Protein AF-A0A1Q3S4P9-F1 (afdb_monomer_lite)

Foldseek 3Di:
DDFDADPLRFTQWDWDADPVPRDIDTLDGFDADPLRHTDPDPPQPDWDWDQDPVRPHTDTDGDRDPSPDPHHDPDQQGGSRFGFDCPVPQRWTDPPVDTARSVVSD

Sequence (106 aa):
MFHYTDHLGNIRLSYTENSFTGEATIMEENHYYPFGLKHKAYNTQGYTFVLPMDGTPGYNVPQLMQEDEMNPNPYNYKYNGKELQEELGLNLYDYGARNYDAAIGR

Structure (mmCIF, N/CA/C/O backbone):
data_AF-A0A1Q3S4P9-F1
#
_entry.id   AF-A0A1Q3S4P9-F1
#
loop_
_atom_site.group_PDB
_atom_site.id
_atom_site.type_symbol
_atom_site.label_atom_id
_atom_site.label_alt_id
_atom_site.label_comp_id
_atom_site.label_asym_id
_atom_site.label_entity_id
_atom_site.label_seq_id
_atom_site.pdbx_PDB_ins_code
_atom_site.Cartn_x
_atom_site.Cartn_y
_atom_site.Cartn_z
_atom_site.occupancy
_atom_site.B_iso_or_equiv
_atom_site.auth_seq_id
_atom_site.auth_comp_id
_atom_site.auth_asym_id
_atom_site.auth_atom_id
_atom_site.pdbx_PDB_model_num
ATOM 1 N N . MET A 1 1 ? -10.914 -6.301 12.226 1.00 84.69 1 MET A N 1
ATOM 2 C CA . MET A 1 1 ? -10.206 -5.584 11.150 1.00 84.69 1 MET A CA 1
ATOM 3 C C . MET A 1 1 ? -10.913 -5.864 9.839 1.00 84.69 1 MET A C 1
ATOM 5 O O . MET A 1 1 ? -11.289 -7.007 9.609 1.00 84.69 1 MET A O 1
ATOM 9 N N . PHE A 1 2 ? -11.123 -4.835 9.024 1.00 91.44 2 PHE A N 1
ATOM 10 C CA . PHE A 1 2 ? -11.821 -4.932 7.747 1.00 91.44 2 PHE A CA 1
ATOM 11 C C . PHE A 1 2 ? -11.023 -4.225 6.651 1.00 91.44 2 PHE A C 1
ATOM 13 O O . PHE A 1 2 ? -10.290 -3.269 6.923 1.00 91.44 2 PHE A O 1
ATOM 20 N N . HIS A 1 3 ? -11.185 -4.696 5.414 1.00 93.88 3 HIS A N 1
ATOM 21 C CA . HIS A 1 3 ? -10.486 -4.170 4.246 1.00 93.88 3 HIS A CA 1
ATOM 22 C C . HIS A 1 3 ? -11.482 -3.787 3.161 1.00 93.88 3 HIS A C 1
ATOM 24 O O . HIS A 1 3 ? -12.401 -4.544 2.849 1.00 93.88 3 HIS A O 1
ATOM 30 N N . TYR A 1 4 ? -11.251 -2.629 2.557 1.00 94.81 4 TYR A N 1
ATOM 31 C CA . TYR A 1 4 ? -11.926 -2.209 1.343 1.00 94.81 4 TYR A CA 1
ATOM 32 C C . TYR A 1 4 ? -11.002 -2.443 0.150 1.00 94.81 4 TYR A C 1
ATOM 34 O O . TYR A 1 4 ? -9.911 -1.867 0.070 1.00 94.81 4 TYR A O 1
ATOM 42 N N . THR A 1 5 ? -11.443 -3.303 -0.765 1.00 96.44 5 THR A N 1
ATOM 43 C CA . THR A 1 5 ? -10.718 -3.651 -1.985 1.00 96.44 5 THR A CA 1
ATOM 44 C C . THR A 1 5 ? -11.324 -2.976 -3.208 1.00 96.44 5 THR A C 1
ATOM 46 O O . THR A 1 5 ? -12.528 -2.726 -3.269 1.00 96.44 5 THR A O 1
ATOM 49 N N . ASP A 1 6 ? -10.489 -2.683 -4.203 1.00 95.12 6 ASP A N 1
ATOM 50 C CA . ASP A 1 6 ? -10.966 -2.291 -5.528 1.00 95.12 6 ASP A CA 1
ATOM 51 C C . ASP A 1 6 ? -11.280 -3.512 -6.419 1.00 95.12 6 ASP A C 1
ATOM 53 O O . ASP A 1 6 ? -11.149 -4.670 -6.019 1.00 95.12 6 ASP A O 1
ATOM 57 N N . HIS A 1 7 ? -11.699 -3.243 -7.659 1.00 95.06 7 HIS A N 1
ATOM 58 C CA . HIS A 1 7 ? -12.077 -4.255 -8.650 1.00 95.06 7 HIS A CA 1
ATOM 59 C C . HIS A 1 7 ? -10.929 -5.173 -9.111 1.00 95.06 7 HIS A C 1
ATOM 61 O O . HIS A 1 7 ? -11.199 -6.218 -9.698 1.00 95.06 7 HIS A O 1
ATOM 67 N N . LEU A 1 8 ? -9.669 -4.799 -8.864 1.00 94.75 8 LEU A N 1
ATOM 68 C CA . LEU A 1 8 ? -8.486 -5.616 -9.157 1.00 94.75 8 LEU A CA 1
ATOM 69 C C . LEU A 1 8 ? -8.027 -6.414 -7.928 1.00 94.75 8 LEU A C 1
ATOM 71 O O . LEU A 1 8 ? -7.099 -7.215 -8.014 1.00 94.75 8 LEU A O 1
ATOM 75 N N . GLY A 1 9 ? -8.686 -6.218 -6.783 1.00 95.12 9 GLY A N 1
ATOM 76 C CA . GLY A 1 9 ? -8.322 -6.843 -5.519 1.00 95.12 9 GLY A CA 1
ATOM 77 C C . GLY A 1 9 ? -7.238 -6.087 -4.753 1.00 95.12 9 GLY A C 1
ATOM 78 O O . GLY A 1 9 ? -6.685 -6.639 -3.805 1.00 95.12 9 GLY A O 1
ATOM 79 N N . ASN A 1 10 ? -6.925 -4.840 -5.121 1.00 96.00 10 ASN A N 1
ATOM 80 C CA . ASN A 1 10 ? -6.005 -4.020 -4.337 1.00 96.00 10 ASN A CA 1
ATOM 81 C C . ASN A 1 10 ? -6.696 -3.549 -3.065 1.00 96.00 10 ASN A C 1
ATOM 83 O O . ASN A 1 10 ? -7.801 -3.009 -3.129 1.00 96.00 10 ASN A O 1
ATOM 87 N N . ILE A 1 11 ? -6.032 -3.666 -1.921 1.00 94.94 11 ILE A N 1
ATOM 88 C CA . ILE A 1 11 ? -6.550 -3.114 -0.666 1.00 94.94 11 ILE A CA 1
ATOM 89 C C . ILE A 1 11 ? -6.306 -1.618 -0.644 1.00 94.94 11 ILE A C 1
ATOM 91 O O . ILE A 1 11 ? -5.162 -1.191 -0.624 1.00 94.94 11 ILE A O 1
ATOM 95 N N . ARG A 1 12 ? -7.373 -0.819 -0.633 1.00 93.94 12 ARG A N 1
ATOM 96 C CA . ARG A 1 12 ? -7.303 0.651 -0.688 1.00 93.94 12 ARG A CA 1
ATOM 97 C C . ARG A 1 12 ? -7.426 1.294 0.687 1.00 93.94 12 ARG A C 1
ATOM 99 O O . ARG A 1 12 ? -6.863 2.358 0.917 1.00 93.94 12 ARG A O 1
ATOM 106 N N . LEU A 1 13 ? -8.144 0.645 1.596 1.00 90.94 13 LEU A N 1
ATOM 107 C CA . LEU A 1 13 ? -8.349 1.124 2.956 1.00 90.94 13 LEU A CA 1
ATOM 108 C C . LEU A 1 13 ? -8.431 -0.066 3.908 1.00 90.94 13 LEU A C 1
ATOM 110 O O . LEU A 1 13 ? -9.169 -1.020 3.655 1.00 90.94 13 LEU A O 1
ATOM 114 N N . SER A 1 14 ? -7.707 0.024 5.015 1.00 90.38 14 SER A N 1
ATOM 115 C CA . SER A 1 14 ? -7.805 -0.889 6.148 1.00 90.38 14 SER A CA 1
ATOM 116 C C . SER A 1 14 ? -8.305 -0.115 7.358 1.00 90.38 14 SER A C 1
ATOM 118 O O . SER A 1 14 ? -7.764 0.939 7.695 1.00 90.38 14 SER A O 1
ATOM 120 N N . TYR A 1 15 ? -9.334 -0.632 8.020 1.00 88.50 15 TYR A N 1
ATOM 121 C CA . TYR A 1 15 ? -9.947 0.022 9.171 1.00 88.50 15 TYR A CA 1
ATOM 122 C C . TYR A 1 15 ? -10.329 -0.989 10.254 1.00 88.50 15 TYR A C 1
ATOM 124 O O . TYR A 1 15 ? -10.543 -2.182 10.008 1.00 88.50 15 TYR A O 1
ATOM 132 N N . THR A 1 16 ? -10.399 -0.502 11.485 1.00 88.88 16 THR A N 1
ATOM 133 C CA . THR A 1 16 ? -10.832 -1.273 12.648 1.00 88.88 16 THR A CA 1
ATOM 134 C C . THR A 1 16 ? -11.809 -0.459 13.473 1.00 88.88 16 THR A C 1
ATOM 136 O O . THR A 1 16 ? -11.892 0.753 13.334 1.00 88.88 16 THR A O 1
ATOM 139 N N . GLU A 1 17 ? -12.559 -1.127 14.330 1.00 89.94 17 GLU A N 1
ATOM 140 C CA . GLU A 1 17 ? -13.404 -0.461 15.309 1.00 89.94 17 GLU A CA 1
ATOM 141 C C . GLU A 1 17 ? -12.575 -0.103 16.547 1.00 89.94 17 GLU A C 1
ATOM 143 O O . GLU A 1 17 ? -11.767 -0.907 17.022 1.00 89.94 17 GLU A O 1
ATOM 148 N N . ASN A 1 18 ? -12.770 1.103 17.070 1.00 85.56 18 ASN A N 1
ATOM 149 C CA . ASN A 1 18 ? -12.257 1.506 18.367 1.00 85.56 18 ASN A CA 1
ATOM 150 C C . ASN A 1 18 ? -13.107 0.858 19.465 1.00 85.56 18 ASN A C 1
ATOM 152 O O . ASN A 1 18 ? -14.269 1.206 19.637 1.00 85.56 18 ASN A O 1
ATOM 156 N N . SER A 1 19 ? -12.523 -0.045 20.255 1.00 85.50 19 SER A N 1
ATOM 157 C CA . SER A 1 19 ? -13.254 -0.783 21.296 1.00 85.50 19 SER A CA 1
ATOM 158 C C . SER A 1 19 ? -13.832 0.090 22.420 1.00 85.50 19 SER A C 1
ATOM 160 O O . SER A 1 19 ? -14.672 -0.390 23.175 1.00 85.50 19 SER A O 1
ATOM 162 N N . PHE A 1 20 ? -13.388 1.344 22.557 1.00 87.31 20 PHE A N 1
ATOM 163 C CA . PHE A 1 20 ? -13.878 2.277 23.575 1.00 87.31 20 PHE A CA 1
ATOM 164 C C . PHE A 1 20 ? -15.009 3.177 23.067 1.00 87.31 20 PHE A C 1
ATOM 166 O O . PHE A 1 20 ? -15.910 3.498 23.838 1.00 87.31 20 PHE A O 1
ATOM 173 N N . THR A 1 21 ? -14.967 3.597 21.797 1.00 89.00 21 THR A N 1
ATOM 174 C CA . THR A 1 21 ? -15.961 4.523 21.218 1.00 89.00 21 THR A CA 1
ATOM 175 C C . THR A 1 21 ? -16.947 3.852 20.261 1.00 89.00 21 THR A C 1
ATOM 177 O O . THR A 1 21 ? -17.998 4.422 19.987 1.00 89.00 21 THR A O 1
ATOM 180 N N . GLY A 1 22 ? -16.639 2.654 19.757 1.00 89.50 22 GLY A N 1
ATOM 181 C CA . GLY A 1 22 ? -17.399 1.981 18.695 1.00 89.50 22 GLY A CA 1
ATOM 182 C C . GLY A 1 22 ? -17.241 2.635 17.317 1.00 89.50 22 GLY A C 1
ATOM 183 O O . GLY A 1 22 ? -17.933 2.277 16.367 1.00 89.50 22 GLY A O 1
ATOM 184 N N . GLU A 1 23 ? -16.355 3.625 17.189 1.00 89.50 23 GLU A N 1
ATOM 185 C CA . GLU A 1 23 ? -16.136 4.341 15.934 1.00 89.50 23 GLU A CA 1
ATOM 186 C C . GLU A 1 23 ? -15.141 3.601 15.037 1.00 89.50 23 GLU A C 1
ATOM 188 O O . GLU A 1 23 ? -14.225 2.9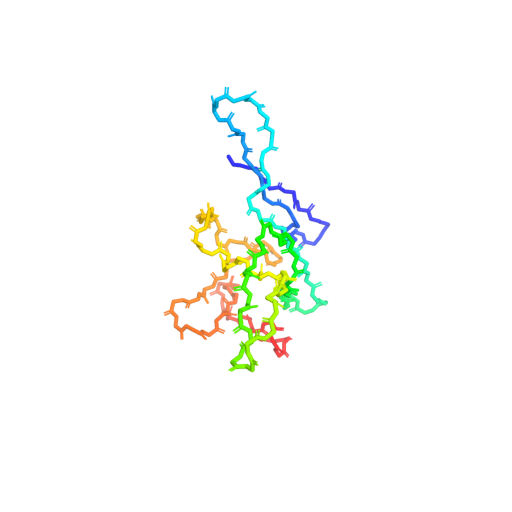24 15.508 1.00 89.50 23 GLU A O 1
ATOM 193 N N . ALA A 1 24 ? -15.296 3.757 13.723 1.00 87.50 24 ALA A N 1
ATOM 194 C CA . ALA A 1 24 ? -14.338 3.232 12.763 1.00 87.50 24 ALA A CA 1
ATOM 195 C C . ALA A 1 24 ? -13.071 4.101 12.742 1.00 87.50 24 ALA A C 1
ATOM 197 O O . ALA A 1 24 ? -13.112 5.279 12.393 1.00 87.50 24 ALA A O 1
ATOM 198 N N . THR A 1 25 ? -11.935 3.489 13.052 1.00 85.44 25 THR A N 1
ATOM 199 C CA . THR A 1 25 ? -10.604 4.086 12.970 1.00 85.44 25 THR A CA 1
ATOM 200 C C . THR A 1 25 ? -9.883 3.562 11.735 1.00 85.44 25 THR A C 1
ATOM 202 O O . THR A 1 25 ? -9.768 2.350 11.524 1.00 85.44 25 THR A O 1
ATOM 205 N N . ILE A 1 26 ? -9.359 4.479 10.923 1.00 84.19 26 ILE A N 1
ATOM 206 C CA . ILE A 1 26 ? -8.516 4.142 9.773 1.00 84.19 26 ILE A CA 1
ATOM 207 C C . ILE A 1 26 ? -7.160 3.657 10.290 1.00 84.19 26 ILE A C 1
ATOM 209 O O . ILE A 1 26 ? -6.494 4.357 11.050 1.00 84.19 26 ILE A O 1
ATOM 213 N N . MET A 1 27 ? -6.759 2.457 9.876 1.00 81.38 27 MET A N 1
ATOM 214 C CA . MET A 1 27 ? -5.440 1.902 10.182 1.00 81.38 27 MET A CA 1
ATOM 215 C C . MET A 1 27 ? -4.438 2.244 9.082 1.00 81.38 27 MET A C 1
ATOM 217 O O . MET A 1 27 ? -3.320 2.648 9.368 1.00 81.38 27 MET A O 1
ATOM 221 N N . GLU A 1 28 ? -4.844 2.101 7.821 1.00 82.81 28 GLU A N 1
ATOM 222 C CA . GLU A 1 28 ? -3.954 2.267 6.673 1.00 82.81 28 GLU A CA 1
ATOM 223 C C . GLU A 1 28 ? -4.751 2.712 5.446 1.00 82.81 28 GLU A C 1
ATOM 225 O O . GLU A 1 28 ? -5.834 2.187 5.178 1.00 82.81 28 GLU A O 1
ATOM 230 N N . GLU A 1 29 ? -4.187 3.641 4.678 1.00 86.56 29 GLU A N 1
ATOM 231 C CA . GLU A 1 29 ? -4.719 4.075 3.390 1.00 86.56 29 GLU A CA 1
ATOM 232 C C . GLU A 1 29 ? -3.683 3.810 2.297 1.00 86.56 29 GLU A C 1
ATOM 234 O O . GLU A 1 29 ? -2.517 4.188 2.412 1.00 86.56 29 GLU A O 1
ATOM 239 N N . ASN A 1 30 ? -4.116 3.145 1.231 1.00 89.44 30 ASN A N 1
ATOM 240 C CA . ASN A 1 30 ? -3.237 2.549 0.240 1.00 89.44 30 ASN A CA 1
ATOM 241 C C . ASN A 1 30 ? -3.563 3.055 -1.164 1.00 89.44 30 ASN A C 1
ATOM 243 O O . ASN A 1 30 ? -4.602 2.738 -1.751 1.00 89.44 30 ASN A O 1
ATOM 247 N N . HIS A 1 31 ? -2.611 3.789 -1.735 1.00 91.81 31 HIS A N 1
ATOM 248 C CA . HIS A 1 31 ? -2.650 4.256 -3.118 1.00 91.81 31 HIS A CA 1
ATOM 249 C C . HIS A 1 31 ? -1.547 3.570 -3.901 1.00 91.81 31 HIS A C 1
ATOM 251 O O . HIS A 1 31 ? -0.410 3.525 -3.445 1.00 91.81 31 HIS A O 1
ATOM 257 N N . TYR A 1 32 ? -1.870 3.043 -5.077 1.00 94.38 32 TYR A N 1
ATOM 258 C CA . TYR A 1 32 ? -0.919 2.307 -5.909 1.00 94.38 32 TYR A CA 1
ATOM 259 C C . TYR A 1 32 ? -0.767 2.977 -7.268 1.00 94.38 32 TYR A C 1
ATOM 261 O O . TYR A 1 32 ? -1.765 3.353 -7.892 1.00 94.38 32 TYR A O 1
ATOM 269 N N . TYR A 1 33 ? 0.474 3.038 -7.748 1.00 94.69 33 TYR A N 1
ATOM 270 C CA . TYR A 1 33 ? 0.776 3.207 -9.163 1.00 94.69 33 TYR A CA 1
ATOM 271 C C . TYR A 1 33 ? 0.223 2.012 -9.966 1.00 94.69 33 TYR A C 1
ATOM 273 O O . TYR A 1 33 ? -0.007 0.946 -9.390 1.00 94.69 33 TYR A O 1
ATOM 281 N N . PRO A 1 34 ? 0.070 2.125 -11.302 1.00 94.31 34 PRO A N 1
ATOM 282 C CA . PRO A 1 34 ? -0.478 1.046 -12.135 1.00 94.31 34 PRO A CA 1
ATOM 283 C C . PRO A 1 34 ? 0.242 -0.303 -12.014 1.00 94.31 34 PRO A C 1
ATOM 285 O O . PRO A 1 34 ? -0.366 -1.339 -12.248 1.00 94.31 34 PRO A O 1
ATOM 288 N N . PHE A 1 35 ? 1.525 -0.294 -11.645 1.00 95.69 35 PHE A N 1
ATOM 289 C CA . PHE A 1 35 ? 2.341 -1.495 -11.459 1.00 95.69 35 PHE A CA 1
ATOM 290 C C . PHE A 1 35 ? 2.465 -1.926 -9.990 1.00 95.69 35 PHE A C 1
ATOM 292 O O . PHE A 1 35 ? 3.301 -2.757 -9.660 1.00 95.69 35 PHE A O 1
ATOM 299 N N . GLY A 1 36 ? 1.637 -1.387 -9.097 1.00 93.88 36 GLY A N 1
ATOM 300 C CA . GLY A 1 36 ? 1.536 -1.840 -7.709 1.00 93.88 36 GLY A CA 1
ATOM 301 C C . GLY A 1 36 ? 2.494 -1.184 -6.726 1.00 93.88 36 GLY A C 1
ATOM 302 O O . GLY A 1 36 ? 2.455 -1.511 -5.539 1.00 93.88 36 GLY A O 1
ATOM 303 N N . LEU A 1 37 ? 3.339 -0.249 -7.178 1.00 93.94 37 LEU A N 1
ATOM 304 C CA . LEU A 1 37 ? 4.191 0.504 -6.266 1.00 93.94 37 LEU A CA 1
ATOM 305 C C . LEU A 1 37 ? 3.291 1.403 -5.415 1.00 93.94 37 LEU A C 1
ATOM 307 O O . LEU A 1 37 ? 2.517 2.201 -5.949 1.00 93.94 37 LEU A O 1
ATOM 311 N N . LYS A 1 38 ? 3.368 1.255 -4.093 1.00 90.12 38 LYS A N 1
ATOM 312 C CA . LYS A 1 38 ? 2.572 2.054 -3.164 1.00 90.12 38 LYS A CA 1
ATOM 313 C C . LYS A 1 38 ? 3.089 3.494 -3.165 1.00 90.12 38 LYS A C 1
ATOM 315 O O . LYS A 1 38 ? 4.294 3.738 -3.069 1.00 90.12 38 LYS A O 1
ATOM 320 N N . HIS A 1 39 ? 2.188 4.458 -3.309 1.00 88.25 39 HIS A N 1
ATOM 321 C CA . HIS A 1 39 ? 2.532 5.854 -3.109 1.00 88.25 39 HIS A CA 1
ATOM 322 C C . HIS A 1 39 ? 2.842 6.095 -1.630 1.00 88.25 39 HIS A C 1
ATOM 324 O O . HIS A 1 39 ? 2.238 5.492 -0.748 1.00 88.25 39 HIS A O 1
ATOM 330 N N . LYS A 1 40 ? 3.734 7.043 -1.359 1.00 82.25 40 LYS A N 1
ATOM 331 C CA . LYS A 1 40 ? 3.998 7.523 0.000 1.00 82.25 40 LYS A CA 1
ATOM 332 C C . LYS A 1 40 ? 3.226 8.818 0.255 1.00 82.25 40 LYS A C 1
ATOM 334 O O . LYS A 1 40 ? 2.749 9.442 -0.690 1.00 82.25 40 LYS A O 1
ATOM 339 N N . ALA A 1 41 ? 3.168 9.232 1.519 1.00 73.50 41 ALA A N 1
ATOM 340 C CA . ALA A 1 41 ? 2.577 10.499 1.959 1.00 73.50 41 ALA A CA 1
ATOM 341 C C . ALA A 1 41 ? 1.042 10.595 1.923 1.00 73.50 41 ALA A C 1
ATOM 343 O O . ALA A 1 41 ? 0.494 11.677 1.726 1.00 73.50 41 ALA A O 1
ATOM 344 N N . TYR A 1 42 ? 0.356 9.483 2.188 1.00 72.12 42 TYR A N 1
ATOM 345 C CA . TYR A 1 42 ? -1.081 9.465 2.471 1.00 72.12 42 TYR A CA 1
ATOM 346 C C . TYR A 1 42 ? -1.324 9.137 3.950 1.00 72.12 42 TYR A C 1
ATOM 348 O O . TYR A 1 42 ? -0.508 8.459 4.570 1.00 72.12 42 TYR A O 1
ATOM 356 N N . ASN A 1 43 ? -2.421 9.656 4.516 1.00 61.59 43 ASN A N 1
ATOM 357 C CA . ASN A 1 43 ? -2.793 9.507 5.931 1.00 61.59 43 ASN A CA 1
ATOM 358 C C . ASN A 1 43 ? -1.737 10.027 6.946 1.00 61.59 43 ASN A C 1
ATOM 360 O O . ASN A 1 43 ? -1.399 9.377 7.932 1.00 61.59 43 ASN A O 1
ATOM 364 N N . THR A 1 44 ? -1.208 11.233 6.712 1.00 59.62 44 THR A N 1
ATOM 365 C CA . THR A 1 44 ? -0.346 11.976 7.651 1.00 59.62 44 THR A CA 1
ATOM 366 C C . THR A 1 44 ? -1.138 12.508 8.848 1.00 59.62 44 THR A C 1
ATOM 368 O O . THR A 1 44 ? -1.846 13.502 8.710 1.00 59.62 44 THR A O 1
ATOM 371 N N . GLN A 1 45 ? -0.989 11.896 10.026 1.00 60.00 45 GLN A N 1
ATOM 372 C CA . GLN A 1 45 ? -1.622 12.356 11.278 1.00 60.00 45 GLN A CA 1
ATOM 373 C C . GLN A 1 45 ? -0.629 13.023 12.257 1.00 60.00 45 GLN A C 1
ATOM 375 O O . GLN A 1 45 ? -0.987 13.309 13.397 1.00 60.00 45 GLN A O 1
ATOM 380 N N . GLY A 1 46 ? 0.617 13.286 11.837 1.00 60.50 46 GLY A N 1
ATOM 381 C CA . GLY A 1 46 ? 1.661 13.864 12.691 1.00 60.50 46 GLY A CA 1
ATOM 382 C C . GLY A 1 46 ? 2.252 15.168 12.149 1.00 60.50 46 GLY A C 1
ATOM 383 O O . GLY A 1 46 ? 2.558 15.284 10.962 1.00 60.50 46 GLY A O 1
ATOM 384 N N . TYR A 1 47 ? 2.475 16.137 13.037 1.00 61.06 47 TYR A N 1
ATOM 385 C CA . TYR A 1 47 ? 3.328 17.301 12.787 1.00 61.06 47 TYR A CA 1
ATOM 386 C C . TYR A 1 47 ? 4.577 17.178 13.652 1.00 61.06 47 TYR A C 1
ATOM 388 O O . TYR A 1 47 ? 4.471 16.857 14.835 1.00 61.06 47 TYR A O 1
ATOM 396 N N . THR A 1 48 ? 5.747 17.454 13.084 1.00 66.00 48 THR A N 1
ATOM 397 C CA . THR A 1 48 ? 6.977 17.600 13.867 1.00 66.00 48 THR A CA 1
ATOM 398 C C . THR A 1 48 ? 7.369 19.063 13.943 1.00 66.00 48 THR A C 1
ATOM 400 O O . THR A 1 48 ? 7.216 19.819 12.976 1.00 66.00 48 THR A O 1
ATOM 403 N N . PHE A 1 49 ? 7.839 19.471 15.117 1.00 78.00 49 PHE A N 1
ATOM 404 C CA . PHE A 1 49 ? 8.306 20.826 15.342 1.00 78.00 49 PHE A CA 1
ATOM 405 C C . PHE A 1 49 ? 9.797 20.882 15.037 1.00 78.00 49 PHE A C 1
ATOM 407 O O . PHE A 1 49 ? 10.612 20.312 15.764 1.00 78.00 49 PHE A O 1
ATOM 414 N N . VAL A 1 50 ? 10.156 21.566 13.953 1.00 75.75 50 VAL A N 1
ATOM 415 C CA . VAL A 1 50 ? 11.561 21.766 13.597 1.00 75.75 50 VAL A CA 1
ATOM 416 C C . VAL A 1 50 ? 11.997 23.111 14.149 1.00 75.75 50 VAL A C 1
ATOM 418 O O . VAL A 1 50 ? 11.422 24.139 13.795 1.00 75.75 50 VAL A O 1
ATOM 421 N N . LEU A 1 51 ? 13.019 23.093 15.005 1.00 81.62 51 LEU A N 1
ATOM 422 C CA . LEU A 1 51 ? 13.743 24.282 15.446 1.00 81.62 51 LEU A CA 1
ATOM 423 C C . LEU A 1 51 ? 14.934 24.507 14.507 1.00 81.62 51 LEU A C 1
ATOM 425 O O . LEU A 1 51 ? 15.872 23.70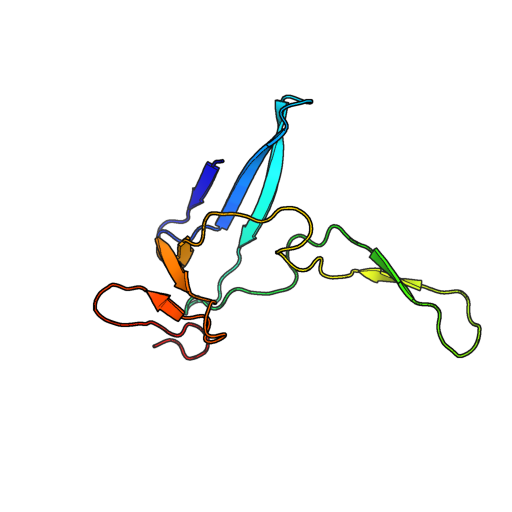4 14.521 1.00 81.62 51 LEU A O 1
ATOM 429 N N . PRO A 1 52 ? 14.914 25.562 13.677 1.00 79.81 52 PRO A N 1
ATOM 430 C CA . PRO A 1 52 ? 16.048 25.907 12.841 1.00 79.81 52 PRO A CA 1
ATOM 431 C C . PRO A 1 52 ? 17.263 26.275 13.699 1.00 79.81 52 PRO A C 1
ATOM 433 O O . PRO A 1 52 ? 17.153 26.876 14.769 1.00 79.81 52 PRO A O 1
ATOM 436 N N . MET A 1 53 ? 18.452 25.923 13.211 1.00 78.88 53 MET A N 1
ATOM 437 C CA . MET A 1 53 ? 19.710 26.136 13.935 1.00 78.88 53 MET A CA 1
ATOM 438 C C . MET A 1 53 ? 20.104 27.625 14.038 1.00 78.88 53 MET A C 1
ATOM 440 O O . MET A 1 53 ? 21.007 27.976 14.792 1.00 78.88 53 MET A O 1
ATOM 444 N N . ASP A 1 54 ? 19.422 28.495 13.290 1.00 82.81 54 ASP A N 1
ATOM 445 C CA . ASP A 1 54 ? 19.613 29.949 13.260 1.00 82.81 54 ASP A CA 1
ATOM 446 C C . ASP A 1 54 ? 18.853 30.702 14.375 1.00 82.81 54 ASP A C 1
ATOM 448 O O . ASP A 1 54 ? 18.922 31.928 14.451 1.00 82.81 54 ASP A O 1
ATOM 452 N N . GLY A 1 55 ? 18.144 29.982 15.254 1.00 76.38 55 GLY A N 1
ATOM 453 C CA . GLY A 1 55 ? 17.414 30.561 16.383 1.00 76.38 55 GLY A CA 1
ATOM 454 C C . GLY A 1 55 ? 16.078 31.210 16.013 1.00 76.38 55 GLY A C 1
ATOM 455 O O . GLY A 1 55 ? 15.464 31.855 16.866 1.00 76.38 55 GLY A O 1
ATOM 456 N N . THR A 1 56 ? 15.604 31.054 14.773 1.00 83.12 56 THR A N 1
ATOM 457 C CA . THR A 1 56 ? 14.252 31.483 14.394 1.00 83.12 56 THR A CA 1
ATOM 458 C C . THR A 1 56 ? 13.173 30.630 15.084 1.00 83.12 56 THR A C 1
ATOM 460 O O . THR A 1 56 ? 13.415 29.462 15.407 1.00 83.12 56 THR A O 1
ATOM 463 N N . PRO A 1 57 ? 11.969 31.184 15.356 1.00 82.56 57 PRO A N 1
ATOM 464 C CA . PRO A 1 57 ? 10.850 30.398 15.869 1.00 82.56 57 PRO A CA 1
ATOM 465 C C . PRO A 1 57 ? 10.564 29.210 14.949 1.00 82.56 57 PRO A C 1
ATOM 467 O O . PRO A 1 57 ? 10.482 29.375 13.733 1.00 82.56 57 PRO A O 1
ATOM 470 N N . GLY A 1 58 ? 10.434 28.018 15.532 1.00 81.56 58 GLY A N 1
ATOM 471 C CA . GLY A 1 58 ? 10.217 26.800 14.760 1.00 81.56 58 GLY A CA 1
ATOM 472 C C . GLY A 1 58 ? 8.895 26.795 13.998 1.00 81.56 58 GLY A C 1
ATOM 473 O O . GLY A 1 58 ? 7.946 27.505 14.339 1.00 81.56 58 GLY A O 1
ATOM 474 N N . TYR A 1 59 ? 8.836 25.953 12.971 1.00 78.00 59 TYR A N 1
ATOM 475 C CA . TYR A 1 59 ? 7.639 25.753 12.160 1.00 78.00 59 TYR A CA 1
ATOM 476 C C . TYR A 1 59 ? 7.195 24.291 12.244 1.00 78.00 59 TYR A C 1
ATOM 478 O O . TYR A 1 59 ? 8.023 23.378 12.308 1.00 78.00 59 TYR A O 1
ATOM 486 N N . ASN A 1 60 ? 5.877 24.072 12.231 1.00 77.25 60 ASN A N 1
ATOM 487 C CA . ASN A 1 60 ? 5.307 22.735 12.098 1.00 77.25 60 ASN A CA 1
ATOM 488 C C . ASN A 1 60 ? 5.498 22.264 10.658 1.00 77.25 60 ASN A C 1
ATOM 490 O O . ASN A 1 60 ? 4.981 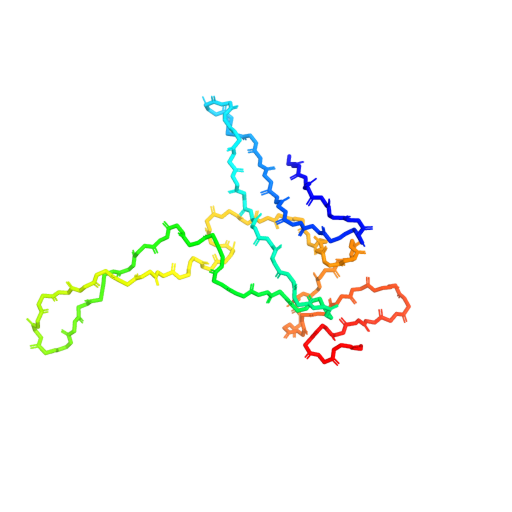22.893 9.733 1.00 77.25 60 ASN A O 1
ATOM 494 N N . VAL A 1 61 ? 6.187 21.144 10.473 1.00 72.12 61 VAL A N 1
ATOM 495 C CA . VAL A 1 61 ? 6.219 20.448 9.186 1.00 72.12 61 VAL A CA 1
ATOM 496 C C . VAL A 1 61 ? 5.418 19.152 9.305 1.00 72.12 61 VAL A C 1
ATOM 498 O O . VAL A 1 61 ? 5.526 18.462 10.325 1.00 72.12 61 VAL A O 1
ATOM 501 N N . PRO A 1 62 ? 4.570 18.820 8.314 1.00 64.94 62 PRO A N 1
ATOM 502 C CA . PRO A 1 62 ? 3.869 17.545 8.310 1.00 64.94 62 PRO A CA 1
ATOM 503 C C . PRO A 1 62 ? 4.912 16.429 8.261 1.00 64.94 62 PRO A C 1
ATOM 505 O O . PRO A 1 62 ? 5.748 16.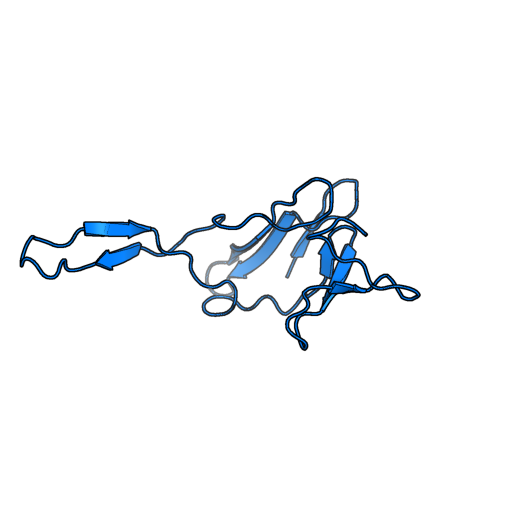392 7.357 1.00 64.94 62 PRO A O 1
ATOM 508 N N . GLN A 1 63 ? 4.887 15.542 9.253 1.00 61.62 63 GLN A N 1
ATOM 509 C CA . GLN A 1 63 ? 5.755 14.376 9.278 1.00 61.62 63 GLN A CA 1
ATOM 510 C C . GLN A 1 63 ? 4.949 13.163 8.831 1.00 61.62 63 GLN A C 1
ATOM 512 O O . GLN A 1 63 ? 3.836 12.921 9.301 1.00 61.62 63 GLN A O 1
ATOM 517 N N . LEU A 1 64 ? 5.536 12.377 7.931 1.00 59.41 64 LEU A N 1
ATOM 518 C CA . LEU A 1 64 ? 5.059 11.028 7.674 1.00 59.41 64 LEU A CA 1
ATOM 519 C C . LEU A 1 64 ? 5.216 10.248 8.979 1.00 59.41 64 LEU A C 1
ATOM 521 O O . LEU A 1 64 ? 6.339 10.080 9.457 1.00 59.41 64 LEU A O 1
ATOM 525 N N . MET A 1 65 ? 4.113 9.803 9.578 1.00 57.34 65 MET A N 1
ATOM 526 C CA . MET A 1 65 ? 4.229 8.730 10.560 1.00 57.34 65 MET A CA 1
ATOM 527 C C . MET A 1 65 ? 4.759 7.524 9.784 1.00 57.34 65 MET A C 1
ATOM 529 O O . MET A 1 65 ? 4.216 7.205 8.724 1.00 57.34 65 MET A O 1
ATOM 533 N N . GLN A 1 66 ? 5.863 6.922 10.233 1.00 54.91 66 GLN A N 1
ATOM 534 C CA . GLN A 1 66 ? 6.264 5.635 9.671 1.00 54.91 66 GLN A CA 1
ATOM 535 C C . GLN A 1 66 ? 5.111 4.667 9.932 1.00 54.91 66 GLN A C 1
ATOM 537 O O . GLN A 1 66 ? 4.585 4.626 11.046 1.00 54.91 66 GLN A O 1
ATOM 542 N N . GLU A 1 67 ? 4.685 3.969 8.878 1.00 54.25 67 GLU A N 1
ATOM 543 C CA . GLU A 1 67 ? 3.473 3.137 8.850 1.00 54.25 67 GLU A CA 1
ATOM 544 C C . GLU A 1 67 ? 3.436 2.107 9.999 1.00 54.25 67 GLU A C 1
ATOM 546 O O . GLU A 1 67 ? 2.356 1.727 10.444 1.00 54.25 67 GLU A O 1
ATOM 551 N N . ASP A 1 68 ? 4.601 1.750 10.550 1.00 53.69 68 ASP A N 1
ATOM 552 C CA . ASP A 1 68 ? 4.776 0.729 11.585 1.00 53.69 68 ASP A CA 1
ATOM 553 C C . ASP A 1 68 ? 4.634 1.203 13.042 1.00 53.69 68 ASP A C 1
ATOM 555 O O . ASP A 1 68 ? 4.447 0.372 13.930 1.00 53.69 68 ASP A O 1
ATOM 559 N N . GLU A 1 69 ? 4.717 2.506 13.344 1.00 55.12 69 GLU A N 1
ATOM 560 C CA . GLU A 1 69 ? 4.897 2.936 14.746 1.00 55.12 69 GLU A CA 1
ATOM 561 C C . GLU A 1 69 ? 3.594 3.181 15.520 1.00 55.12 69 GLU A C 1
ATOM 563 O O . GLU A 1 69 ? 3.578 3.010 16.740 1.00 55.12 69 GLU A O 1
ATOM 568 N N . MET A 1 70 ? 2.498 3.575 14.859 1.00 51.34 70 MET A N 1
ATOM 569 C CA . MET A 1 70 ? 1.274 3.986 15.574 1.00 51.34 70 MET A CA 1
ATOM 570 C C . MET A 1 70 ? 0.099 3.018 15.433 1.00 51.34 70 MET A C 1
ATOM 572 O O . MET A 1 70 ? -0.789 3.010 16.286 1.00 51.34 70 MET A O 1
ATOM 576 N N . ASN A 1 71 ? 0.075 2.199 14.381 1.00 60.81 71 ASN A N 1
ATOM 577 C CA . ASN A 1 71 ? -0.961 1.190 14.200 1.00 60.81 71 ASN A CA 1
ATOM 578 C C . ASN A 1 71 ? -0.462 0.081 13.261 1.00 60.81 71 ASN A C 1
ATOM 580 O O . ASN A 1 71 ? -0.833 0.079 12.085 1.00 60.81 71 ASN A O 1
ATOM 584 N N . PRO A 1 72 ? 0.406 -0.829 13.746 1.00 66.75 72 PRO A N 1
ATOM 585 C CA . PRO A 1 72 ? 0.946 -1.885 12.908 1.00 66.75 72 PRO A CA 1
ATOM 586 C C . PRO A 1 72 ? -0.217 -2.707 12.364 1.00 66.75 72 PRO A C 1
ATOM 588 O O . PRO A 1 72 ? -0.973 -3.327 13.115 1.00 66.75 72 PRO A O 1
ATOM 591 N N . ASN A 1 73 ? -0.395 -2.666 11.049 1.00 77.38 73 ASN A N 1
ATOM 592 C CA . ASN A 1 73 ? -1.372 -3.496 10.380 1.00 77.38 73 ASN A CA 1
ATOM 593 C C . ASN A 1 73 ? -0.758 -4.898 10.212 1.00 77.38 73 ASN A C 1
ATOM 595 O O . ASN A 1 73 ? 0.117 -5.049 9.364 1.00 77.38 73 ASN A O 1
ATOM 599 N N . PRO A 1 74 ? -1.220 -5.934 10.942 1.00 82.56 74 PRO A N 1
ATOM 600 C CA . PRO A 1 74 ? -0.661 -7.285 10.830 1.00 82.56 74 PRO A CA 1
ATOM 601 C C . PRO A 1 74 ? -1.002 -7.973 9.495 1.00 82.56 74 PRO A C 1
ATOM 603 O O . PRO A 1 74 ? -0.650 -9.131 9.284 1.00 82.56 74 PRO A O 1
ATOM 606 N N . TYR A 1 75 ? -1.765 -7.311 8.622 1.00 88.06 75 TYR A N 1
ATOM 607 C CA . TYR A 1 75 ? -2.209 -7.837 7.345 1.00 88.06 75 TYR A CA 1
ATOM 608 C C . TYR A 1 75 ? -1.305 -7.365 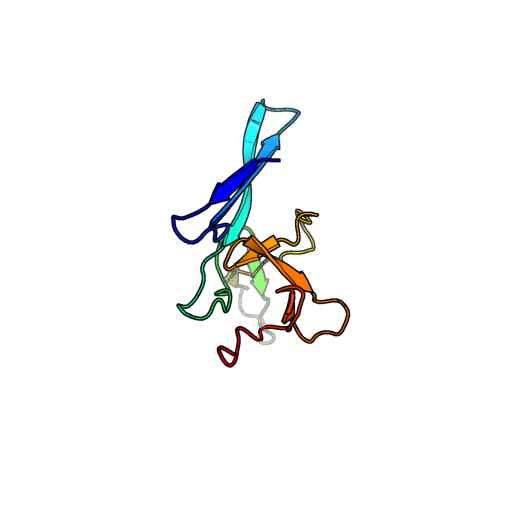6.197 1.00 88.06 75 TYR A C 1
ATOM 610 O O . TYR A 1 75 ? -1.409 -6.231 5.707 1.00 88.06 75 TYR A O 1
ATOM 618 N N . ASN A 1 76 ? -0.456 -8.285 5.737 1.00 91.06 76 ASN A N 1
ATOM 619 C CA . ASN A 1 76 ? 0.612 -8.029 4.763 1.00 91.06 76 ASN A CA 1
ATOM 620 C C . ASN A 1 76 ? 0.158 -8.116 3.298 1.00 91.06 76 ASN A C 1
ATOM 622 O O . ASN A 1 76 ? 0.927 -7.824 2.385 1.00 91.06 76 ASN A O 1
ATOM 626 N N . TYR A 1 77 ? -1.091 -8.499 3.029 1.00 93.88 77 TYR A N 1
ATOM 627 C CA . TYR A 1 77 ? -1.614 -8.519 1.662 1.00 93.88 77 TYR A CA 1
ATOM 628 C C . TYR A 1 77 ? -1.974 -7.105 1.224 1.00 93.88 77 TYR A C 1
ATOM 630 O O . TYR A 1 77 ? -2.588 -6.371 1.993 1.00 93.88 77 TYR A O 1
ATOM 638 N N . LYS A 1 78 ? -1.602 -6.715 -0.000 1.00 93.75 78 LYS A N 1
ATOM 639 C CA . LYS A 1 78 ? -1.765 -5.338 -0.498 1.00 93.75 78 LYS A CA 1
ATOM 640 C C . LYS A 1 78 ? -2.254 -5.318 -1.955 1.00 93.75 78 LYS A C 1
ATOM 642 O O . LYS A 1 78 ? -3.457 -5.400 -2.211 1.00 93.75 78 LYS A O 1
ATOM 647 N N . TYR A 1 79 ? -1.334 -5.201 -2.911 1.00 95.88 79 TYR A N 1
ATOM 648 C CA . TYR A 1 79 ? -1.616 -5.109 -4.345 1.00 95.88 79 TYR A CA 1
ATOM 649 C C . TYR A 1 79 ? -2.060 -6.459 -4.931 1.00 95.88 79 TYR A C 1
ATOM 651 O O . TYR A 1 79 ? -1.476 -7.494 -4.612 1.00 95.88 79 TYR A O 1
ATOM 659 N N . ASN A 1 80 ? -3.096 -6.461 -5.778 1.00 95.56 80 ASN A N 1
ATOM 660 C CA . ASN A 1 80 ? -3.731 -7.646 -6.379 1.00 95.56 80 ASN A CA 1
ATOM 661 C C . ASN A 1 80 ? -4.062 -8.769 -5.373 1.00 95.56 80 ASN A C 1
ATOM 663 O O . ASN A 1 80 ? -4.049 -9.958 -5.716 1.00 95.56 80 ASN A O 1
ATOM 667 N N . GLY A 1 81 ? -4.297 -8.411 -4.107 1.00 94.44 81 GLY A N 1
ATOM 668 C CA . GLY A 1 81 ? -4.500 -9.364 -3.020 1.00 94.44 81 GLY A CA 1
ATOM 669 C C . GLY A 1 81 ? -3.316 -10.311 -2.809 1.00 94.44 81 GLY A C 1
ATOM 670 O O . GLY A 1 81 ? -3.532 -11.465 -2.444 1.00 94.44 81 GLY A O 1
ATOM 671 N N . LYS A 1 82 ? -2.084 -9.868 -3.096 1.00 96.38 82 LYS A N 1
ATOM 672 C CA . LYS A 1 82 ? -0.846 -10.615 -2.841 1.00 96.38 82 LYS A CA 1
ATOM 673 C C . LYS A 1 82 ? -0.132 -10.099 -1.612 1.00 96.38 82 LYS A C 1
ATOM 675 O O . LYS A 1 82 ? -0.209 -8.913 -1.292 1.00 96.38 82 LYS A O 1
ATOM 680 N N . GLU A 1 83 ? 0.536 -11.024 -0.942 1.00 95.06 83 GLU A N 1
ATOM 681 C CA . GLU A 1 83 ? 1.352 -10.753 0.230 1.00 95.06 83 GLU A CA 1
ATOM 682 C C . GLU A 1 83 ? 2.599 -9.975 -0.180 1.00 95.06 83 GLU A C 1
ATOM 684 O O . GLU A 1 83 ? 3.289 -10.361 -1.125 1.00 95.06 83 GLU A O 1
ATOM 689 N N . LEU A 1 84 ? 2.841 -8.856 0.499 1.00 94.44 84 LEU A N 1
ATOM 690 C CA . LEU A 1 84 ? 4.067 -8.082 0.398 1.00 94.44 84 LEU A CA 1
ATOM 691 C C . LEU A 1 84 ? 5.071 -8.620 1.424 1.00 94.44 84 LEU A C 1
ATOM 693 O O . LEU A 1 84 ? 4.779 -8.643 2.617 1.00 94.44 84 LEU A O 1
ATOM 697 N N . GLN A 1 85 ? 6.239 -9.032 0.943 1.00 93.50 85 GLN A N 1
ATOM 698 C CA . GLN A 1 85 ? 7.358 -9.544 1.730 1.00 93.50 85 GLN A CA 1
ATOM 699 C C . GLN A 1 85 ? 8.442 -8.467 1.838 1.00 93.50 85 GLN A C 1
ATOM 701 O O . GLN A 1 85 ? 9.045 -8.059 0.835 1.00 93.50 85 GLN A O 1
ATOM 706 N N . GLU A 1 86 ? 8.690 -8.000 3.060 1.00 88.50 86 GLU A N 1
ATOM 707 C CA . GLU A 1 86 ? 9.644 -6.925 3.374 1.00 88.50 86 GLU A CA 1
ATOM 708 C C . GLU A 1 86 ? 10.838 -7.421 4.211 1.00 88.50 86 GLU A C 1
ATOM 710 O O . GLU A 1 86 ? 11.780 -6.670 4.459 1.00 88.50 86 GLU A O 1
ATOM 715 N N . GLU A 1 87 ? 10.872 -8.702 4.594 1.00 86.38 87 GLU A N 1
ATOM 716 C CA . GLU A 1 87 ? 11.839 -9.271 5.548 1.00 86.38 87 GLU A CA 1
ATOM 717 C C . GLU A 1 87 ? 13.291 -9.194 5.054 1.00 86.38 87 GLU A C 1
ATOM 719 O O . GLU A 1 87 ? 14.228 -9.119 5.848 1.00 86.38 87 GLU A O 1
ATOM 724 N N . LEU A 1 88 ? 13.486 -9.209 3.734 1.00 89.50 88 LEU A N 1
ATOM 725 C CA . LEU A 1 88 ? 14.795 -9.078 3.083 1.00 89.50 88 LEU A CA 1
ATOM 726 C C . LEU A 1 88 ? 15.077 -7.649 2.590 1.00 89.50 88 LEU A C 1
ATOM 728 O O . LEU A 1 88 ? 16.080 -7.423 1.915 1.00 89.50 88 LEU A O 1
ATOM 732 N N . GLY A 1 89 ? 14.187 -6.694 2.873 1.00 86.75 89 GLY A N 1
ATOM 733 C CA . GLY A 1 89 ? 14.271 -5.318 2.374 1.00 86.75 89 GLY A CA 1
ATOM 734 C C . GLY A 1 89 ? 14.085 -5.189 0.857 1.00 86.75 89 GLY A C 1
ATOM 735 O O . GLY A 1 89 ? 14.477 -4.178 0.276 1.00 86.75 89 GLY A O 1
ATOM 736 N N . LEU A 1 90 ? 13.534 -6.221 0.207 1.00 88.88 90 LEU A N 1
ATOM 737 C CA . LEU A 1 90 ? 13.323 -6.266 -1.244 1.00 88.88 90 LEU A CA 1
ATOM 738 C C . LEU A 1 90 ? 11.912 -5.830 -1.665 1.00 88.88 90 LEU A C 1
ATOM 740 O O . LEU A 1 90 ? 11.716 -5.521 -2.835 1.00 88.88 90 LEU A O 1
ATOM 744 N N . ASN A 1 91 ? 10.956 -5.781 -0.732 1.00 90.94 91 ASN A N 1
ATOM 745 C CA . ASN A 1 91 ? 9.574 -5.331 -0.946 1.00 90.94 91 ASN A CA 1
ATOM 746 C C . ASN A 1 91 ? 8.901 -6.038 -2.135 1.00 90.94 91 ASN A C 1
ATOM 748 O O . ASN A 1 91 ? 8.403 -5.403 -3.068 1.00 90.94 91 ASN A O 1
ATOM 752 N N . LEU A 1 92 ? 8.928 -7.372 -2.111 1.00 94.88 92 LEU A N 1
ATOM 753 C CA . LEU A 1 92 ? 8.458 -8.216 -3.206 1.00 94.88 92 LEU A CA 1
ATOM 754 C C . LEU A 1 92 ? 7.066 -8.765 -2.922 1.00 94.88 92 LEU A C 1
ATOM 756 O O . LEU A 1 92 ? 6.769 -9.182 -1.809 1.00 94.88 92 LEU A O 1
ATOM 760 N N . TYR A 1 93 ? 6.231 -8.837 -3.953 1.00 96.31 93 TYR A N 1
ATOM 761 C CA . TYR A 1 93 ? 4.942 -9.508 -3.857 1.00 96.31 93 TYR A CA 1
ATOM 762 C C . TYR A 1 93 ? 5.064 -10.996 -4.166 1.00 96.31 93 TYR A C 1
ATOM 764 O O . TYR A 1 93 ? 5.616 -11.369 -5.206 1.00 96.31 93 TYR A O 1
ATOM 772 N N . ASP A 1 94 ? 4.493 -11.842 -3.314 1.00 95.44 94 ASP A N 1
ATOM 773 C CA . ASP A 1 94 ? 4.449 -13.288 -3.524 1.00 95.44 94 ASP A CA 1
ATOM 774 C C . ASP A 1 94 ? 3.252 -13.692 -4.406 1.00 95.44 94 ASP A C 1
ATOM 776 O O . ASP A 1 94 ? 2.084 -13.587 -4.017 1.00 95.44 94 ASP A O 1
ATOM 780 N N . TYR A 1 95 ? 3.538 -14.157 -5.628 1.00 95.69 95 TYR A N 1
ATOM 781 C CA . TYR A 1 95 ? 2.554 -14.734 -6.555 1.00 95.69 95 TYR A CA 1
ATOM 782 C C . TYR A 1 95 ? 2.636 -16.274 -6.610 1.00 95.69 95 TYR A C 1
ATOM 784 O O . TYR A 1 95 ? 2.158 -16.902 -7.560 1.00 95.69 95 TYR A O 1
ATOM 792 N N . GLY A 1 96 ? 3.248 -16.899 -5.606 1.00 94.94 96 GLY A N 1
ATOM 793 C CA . GLY A 1 96 ? 3.411 -18.338 -5.431 1.00 94.94 96 GLY A CA 1
ATOM 794 C C . GLY A 1 96 ? 4.567 -18.914 -6.245 1.00 94.94 96 GLY A C 1
ATOM 795 O O . GLY A 1 96 ? 5.528 -19.436 -5.696 1.00 94.94 96 GLY A O 1
ATOM 796 N N . ALA A 1 97 ? 4.486 -18.843 -7.577 1.00 94.94 97 ALA A N 1
ATOM 797 C CA . ALA A 1 97 ? 5.523 -19.396 -8.460 1.00 94.94 97 ALA A CA 1
ATOM 798 C C . ALA A 1 97 ? 6.629 -18.389 -8.820 1.00 94.94 97 ALA A C 1
ATOM 800 O O . ALA A 1 97 ? 7.673 -18.775 -9.345 1.00 94.94 97 ALA A O 1
ATOM 801 N N . ARG A 1 98 ? 6.374 -17.093 -8.615 1.00 95.31 98 ARG A N 1
ATOM 802 C CA . ARG A 1 98 ? 7.292 -15.989 -8.910 1.00 95.31 98 ARG A CA 1
ATOM 803 C C . ARG A 1 98 ? 7.073 -14.869 -7.903 1.00 95.31 98 ARG A C 1
ATOM 805 O O . ARG A 1 98 ? 5.944 -14.657 -7.466 1.00 95.31 98 ARG A O 1
ATOM 812 N N . ASN A 1 99 ? 8.133 -14.126 -7.620 1.00 94.94 99 ASN A N 1
ATOM 813 C CA . ASN A 1 99 ? 8.032 -12.834 -6.961 1.00 94.94 99 ASN A CA 1
ATOM 814 C C . ASN A 1 99 ? 7.788 -11.742 -8.006 1.00 94.94 99 ASN A C 1
ATOM 816 O O . ASN A 1 99 ? 8.235 -11.868 -9.147 1.00 94.94 99 ASN A O 1
ATOM 820 N N . TYR A 1 100 ? 7.082 -10.692 -7.607 1.00 96.56 100 TYR A N 1
ATOM 821 C CA . TYR A 1 100 ? 6.812 -9.521 -8.431 1.00 96.56 100 TYR A CA 1
ATOM 822 C C . TYR A 1 100 ? 7.355 -8.274 -7.739 1.00 96.56 100 TYR A C 1
ATOM 824 O O . TYR A 1 100 ? 6.967 -7.970 -6.608 1.00 96.56 100 TYR A O 1
ATOM 832 N N . ASP A 1 101 ? 8.233 -7.552 -8.423 1.00 96.06 101 ASP A N 1
ATOM 833 C CA . ASP A 1 101 ? 8.771 -6.281 -7.966 1.00 96.06 101 ASP A CA 1
ATOM 834 C C . ASP A 1 101 ? 7.960 -5.136 -8.580 1.00 96.06 101 ASP A C 1
ATOM 836 O O . ASP A 1 101 ? 8.012 -4.836 -9.778 1.00 96.06 101 ASP A O 1
ATOM 840 N N . ALA A 1 102 ? 7.203 -4.463 -7.722 1.00 94.69 102 ALA A N 1
ATOM 841 C CA . ALA A 1 102 ? 6.345 -3.365 -8.120 1.00 94.69 102 ALA A CA 1
ATOM 842 C C . ALA A 1 102 ? 7.114 -2.094 -8.518 1.00 94.69 102 ALA A C 1
ATOM 844 O O . ALA A 1 102 ? 6.583 -1.275 -9.272 1.00 94.69 102 ALA A O 1
ATOM 845 N N . ALA A 1 103 ? 8.354 -1.919 -8.047 1.00 93.50 103 ALA A N 1
ATOM 846 C CA . ALA A 1 103 ? 9.181 -0.764 -8.385 1.00 93.50 103 ALA A CA 1
ATOM 847 C C . ALA A 1 103 ? 9.649 -0.802 -9.847 1.00 93.50 103 ALA A C 1
ATOM 849 O O . ALA A 1 103 ? 9.830 0.249 -10.464 1.00 93.50 103 ALA A O 1
ATOM 850 N N . ILE A 1 104 ? 9.801 -2.003 -10.412 1.00 94.94 104 ILE A N 1
ATOM 851 C CA . ILE A 1 104 ? 10.185 -2.218 -11.818 1.00 94.94 104 ILE A CA 1
ATOM 852 C C . ILE A 1 104 ? 9.071 -2.840 -12.672 1.0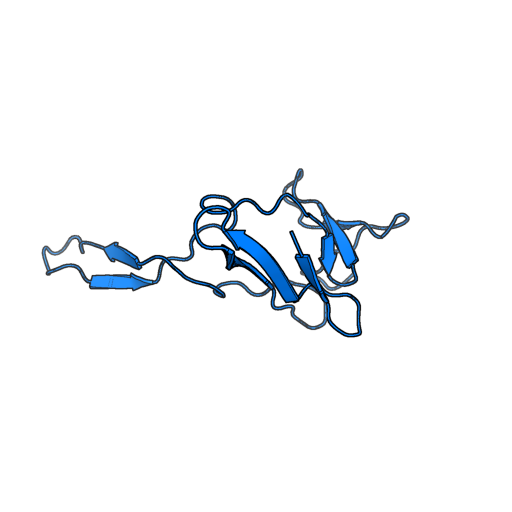0 94.94 104 ILE A C 1
ATOM 854 O O . ILE A 1 104 ? 9.254 -3.019 -13.876 1.00 94.94 104 ILE A O 1
ATOM 858 N N . GLY A 1 105 ? 7.927 -3.157 -12.067 1.00 94.19 105 GLY A N 1
ATOM 859 C CA . GLY A 1 105 ? 6.740 -3.675 -12.740 1.00 94.19 105 GLY A CA 1
ATOM 860 C C . GLY A 1 105 ? 6.892 -5.084 -13.315 1.00 94.19 105 GLY A C 1
ATOM 861 O O . GLY A 1 105 ? 6.302 -5.362 -14.363 1.00 94.19 105 GLY A O 1
ATOM 862 N N . ARG A 1 106 ? 7.691 -5.961 -12.690 1.00 91.50 106 ARG A N 1
ATOM 863 C CA . ARG A 1 106 ? 7.872 -7.351 -13.146 1.00 91.50 106 ARG A CA 1
ATOM 864 C C . ARG A 1 106 ? 8.311 -8.315 -12.057 1.00 91.50 106 ARG A C 1
ATOM 866 O O . ARG A 1 106 ? 9.002 -7.875 -11.119 1.00 91.50 106 ARG A O 1
#

Secondary structure (DSSP, 8-state):
-EEEE-TT--EEEEEEE-TTT-PEEEEEE--B-TTSPBPSS-S--EEEEE--TT-PPPEEEEE---TTTSS-----B-GGGPEEE-TTSS-EEE-SSSEEETTTT-

pLDDT: mean 84.41, std 12.59, range [51.34, 96.56]

Radius of gyration: 17.07 Å; chains: 1; bounding box: 37×51×37 Å